Protein AF-A0A7X1JCV7-F1 (afdb_monomer_lite)

Structure (mmCIF, N/CA/C/O backbone):
data_AF-A0A7X1JCV7-F1
#
_entry.id   AF-A0A7X1JCV7-F1
#
loop_
_atom_site.group_PDB
_atom_site.id
_atom_site.type_symbol
_atom_site.label_atom_id
_atom_site.label_alt_id
_atom_site.label_comp_id
_atom_site.label_asym_id
_atom_site.label_entity_id
_atom_site.label_seq_id
_atom_site.pdbx_PDB_ins_code
_atom_site.Cartn_x
_atom_site.Cartn_y
_atom_site.Cartn_z
_atom_site.occupancy
_atom_site.B_iso_or_equiv
_atom_site.auth_seq_id
_atom_site.auth_comp_id
_atom_site.auth_asym_id
_atom_site.auth_atom_id
_atom_s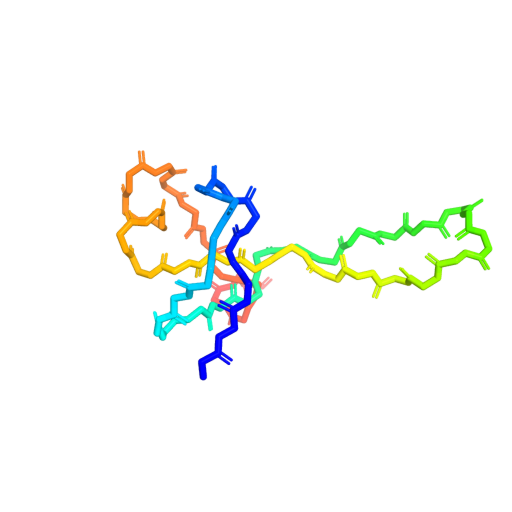ite.pdbx_PDB_model_num
ATOM 1 N N . PHE A 1 1 ? 8.895 -9.849 0.664 1.00 87.69 1 PHE A N 1
ATOM 2 C CA . PHE A 1 1 ? 8.978 -8.625 1.494 1.00 87.69 1 PHE A CA 1
ATOM 3 C C . PHE A 1 1 ? 9.070 -7.447 0.535 1.00 87.69 1 PHE A C 1
ATOM 5 O O . PHE A 1 1 ? 9.620 -7.657 -0.536 1.00 87.69 1 PHE A O 1
ATOM 12 N N . GLY A 1 2 ? 8.500 -6.278 0.833 1.00 92.88 2 GLY A N 1
ATOM 13 C CA . GLY A 1 2 ? 8.531 -5.146 -0.104 1.00 92.88 2 GLY A CA 1
ATOM 14 C C . GLY A 1 2 ? 8.004 -3.841 0.488 1.00 92.88 2 GLY A C 1
ATOM 15 O O . GLY A 1 2 ? 7.499 -3.831 1.610 1.00 92.88 2 GLY A O 1
ATOM 16 N N . TRP A 1 3 ? 8.151 -2.748 -0.260 1.00 93.75 3 TRP A N 1
ATOM 17 C CA . TRP A 1 3 ? 7.735 -1.407 0.150 1.00 93.75 3 TRP A CA 1
ATOM 18 C C . TRP A 1 3 ? 6.210 -1.260 0.138 1.00 93.75 3 TRP A C 1
ATOM 20 O O . TRP A 1 3 ? 5.546 -1.689 -0.803 1.00 93.75 3 TRP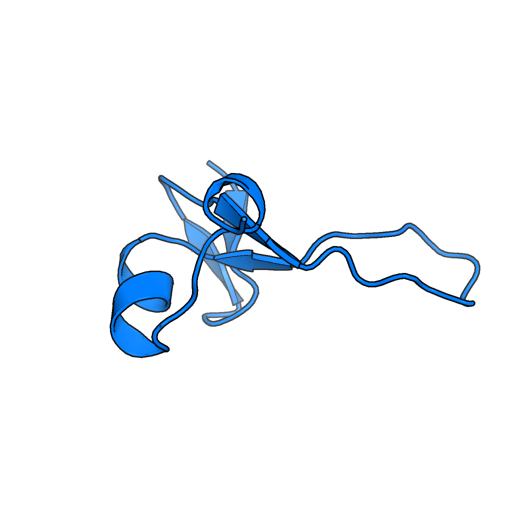 A O 1
ATOM 30 N N . CYS A 1 4 ? 5.646 -0.652 1.180 1.00 95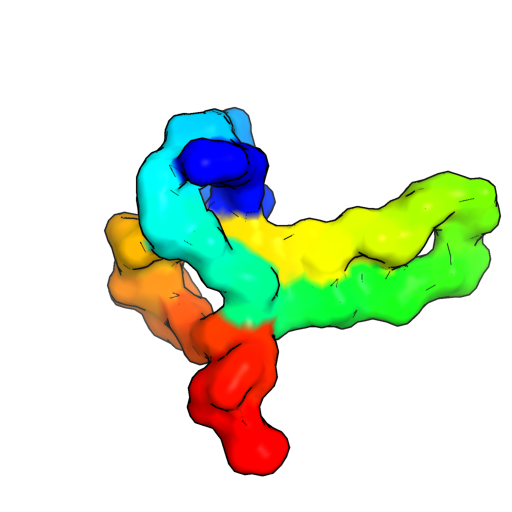.56 4 CYS A N 1
ATOM 31 C CA . CYS A 1 4 ? 4.237 -0.271 1.229 1.00 95.56 4 CYS A CA 1
ATOM 32 C C . CYS A 1 4 ? 4.122 1.251 1.110 1.00 95.56 4 CYS A C 1
ATOM 34 O O . CYS A 1 4 ? 4.645 1.981 1.951 1.00 95.56 4 CYS A O 1
ATOM 36 N N . ALA A 1 5 ? 3.400 1.718 0.092 1.00 94.50 5 ALA A N 1
ATOM 37 C CA . ALA A 1 5 ? 3.267 3.138 -0.221 1.00 94.50 5 ALA A CA 1
ATOM 38 C C . ALA A 1 5 ? 2.402 3.920 0.787 1.00 94.50 5 ALA A C 1
ATOM 40 O O . ALA A 1 5 ? 2.522 5.137 0.861 1.00 94.50 5 ALA A O 1
ATOM 41 N N . TRP A 1 6 ? 1.559 3.241 1.573 1.00 93.94 6 TRP A N 1
ATOM 42 C CA . TRP A 1 6 ? 0.635 3.890 2.514 1.00 93.94 6 TRP A CA 1
ATOM 43 C C . TRP A 1 6 ? 1.287 4.244 3.849 1.00 93.94 6 TRP A C 1
ATOM 45 O O . TRP A 1 6 ? 1.130 5.360 4.327 1.00 93.94 6 TRP A O 1
ATOM 55 N N . HIS A 1 7 ? 2.054 3.323 4.439 1.00 95.44 7 HIS A N 1
ATOM 56 C CA . HIS A 1 7 ? 2.773 3.576 5.700 1.00 95.44 7 HIS A CA 1
ATOM 57 C C . HIS A 1 7 ? 4.263 3.898 5.505 1.00 95.44 7 HIS A C 1
ATOM 59 O O . HIS A 1 7 ? 4.995 4.017 6.479 1.00 95.44 7 HIS A O 1
ATOM 65 N N . GLN A 1 8 ? 4.710 3.977 4.244 1.00 95.25 8 GLN A N 1
ATOM 66 C CA . GLN A 1 8 ? 6.067 4.351 3.827 1.00 95.25 8 GLN A CA 1
ATOM 67 C C . GLN A 1 8 ? 7.184 3.559 4.530 1.00 95.25 8 GLN A C 1
ATOM 69 O O . GLN A 1 8 ? 8.156 4.114 5.035 1.00 95.25 8 GLN A O 1
ATOM 74 N N . ASN A 1 9 ? 7.029 2.235 4.581 1.00 95.00 9 ASN A N 1
ATOM 75 C CA . ASN A 1 9 ? 8.002 1.323 5.177 1.00 95.00 9 ASN A CA 1
ATOM 76 C C . ASN A 1 9 ? 7.892 -0.077 4.553 1.00 95.00 9 ASN A C 1
ATOM 78 O O . ASN A 1 9 ? 6.861 -0.451 3.975 1.00 95.00 9 ASN A O 1
ATOM 82 N N . TYR A 1 10 ? 8.939 -0.884 4.702 1.00 94.38 10 TYR A N 1
ATOM 83 C CA . TYR A 1 10 ? 8.937 -2.267 4.253 1.00 94.38 10 TYR A CA 1
ATOM 84 C C . TYR A 1 10 ? 8.020 -3.156 5.098 1.00 94.38 10 TYR A C 1
ATOM 86 O O . TYR A 1 10 ? 7.952 -3.058 6.321 1.00 94.38 10 TYR A O 1
ATOM 94 N N . ALA A 1 11 ? 7.317 -4.067 4.427 1.00 96.38 11 ALA A N 1
ATOM 95 C CA . ALA A 1 11 ? 6.376 -4.982 5.048 1.00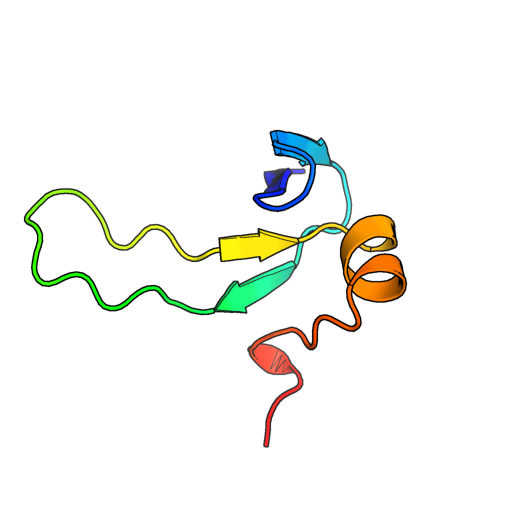 96.38 11 ALA A CA 1
ATOM 96 C C . ALA A 1 11 ? 6.311 -6.342 4.334 1.00 96.38 11 ALA A C 1
ATOM 98 O O . ALA A 1 11 ? 6.732 -6.531 3.186 1.00 96.38 11 ALA A O 1
ATOM 99 N N . ARG A 1 12 ? 5.749 -7.333 5.033 1.00 96.06 12 ARG A N 1
ATOM 100 C CA . ARG A 1 12 ? 5.386 -8.636 4.455 1.00 96.06 12 ARG A CA 1
ATOM 101 C C . ARG A 1 12 ? 3.980 -8.578 3.849 1.00 96.06 12 ARG A C 1
ATOM 103 O O . ARG A 1 12 ? 3.145 -7.778 4.263 1.00 96.06 12 ARG A O 1
ATOM 110 N N . GLY A 1 13 ? 3.724 -9.442 2.865 1.00 94.56 13 GLY A N 1
ATOM 111 C CA . GLY A 1 13 ? 2.401 -9.567 2.241 1.00 94.56 13 GLY A CA 1
ATOM 112 C C . GLY A 1 13 ? 1.929 -8.312 1.501 1.00 94.56 13 GLY A C 1
ATOM 113 O O . GLY A 1 13 ? 0.727 -8.033 1.488 1.00 94.56 13 GLY A O 1
ATOM 114 N N . VAL A 1 14 ? 2.866 -7.542 0.937 1.00 95.62 14 VAL A N 1
ATOM 115 C CA . VAL A 1 14 ? 2.540 -6.418 0.055 1.00 95.62 14 VAL A CA 1
ATOM 116 C C . VAL A 1 14 ? 1.943 -6.927 -1.260 1.00 95.62 14 VAL A C 1
ATOM 118 O O . VAL A 1 14 ? 2.399 -7.932 -1.803 1.00 95.62 14 VAL A O 1
ATOM 121 N N . ARG A 1 15 ? 0.896 -6.259 -1.746 1.00 96.06 15 ARG A N 1
ATOM 122 C CA . ARG A 1 15 ? 0.198 -6.547 -3.010 1.00 96.06 15 ARG A CA 1
ATOM 123 C C . ARG A 1 15 ? 0.107 -5.262 -3.833 1.00 96.06 15 ARG A C 1
ATOM 125 O O . ARG A 1 15 ? -0.012 -4.189 -3.244 1.00 96.06 15 ARG A O 1
ATOM 132 N N . LEU A 1 16 ? 0.166 -5.370 -5.160 1.00 94.88 16 LEU A N 1
ATOM 133 C CA . LEU A 1 16 ? 0.003 -4.234 -6.073 1.00 94.88 16 LEU A CA 1
ATOM 134 C C . LEU A 1 16 ? -1.431 -3.705 -5.969 1.00 94.88 16 LEU A C 1
ATOM 136 O O . LEU A 1 16 ? -2.367 -4.490 -6.063 1.00 94.88 16 LEU A O 1
ATOM 140 N N . ILE A 1 17 ? -1.597 -2.402 -5.764 1.00 95.00 17 ILE A N 1
ATOM 141 C CA . ILE A 1 17 ? -2.895 -1.720 -5.669 1.00 95.00 17 ILE A CA 1
ATOM 142 C C . ILE A 1 17 ? -3.196 -0.963 -6.955 1.00 95.00 17 ILE A C 1
ATOM 144 O O . ILE A 1 17 ? -4.314 -1.005 -7.450 1.00 95.00 17 ILE A O 1
ATOM 148 N N . SER A 1 18 ? -2.215 -0.277 -7.524 1.00 90.38 18 SER A N 1
ATOM 149 C CA . SER A 1 18 ? -2.389 0.423 -8.792 1.00 90.38 18 SER A CA 1
ATOM 150 C C . SER A 1 18 ? -1.060 0.512 -9.511 1.00 90.38 18 SER A C 1
ATOM 152 O O . SER A 1 18 ? -0.032 0.765 -8.882 1.00 90.38 18 SER A O 1
ATOM 154 N N . VAL A 1 19 ? -1.085 0.355 -10.826 1.00 87.31 19 VAL A N 1
ATOM 155 C CA . VAL A 1 19 ? -0.022 0.893 -11.670 1.00 87.31 19 VAL A CA 1
ATOM 156 C C . VAL A 1 19 ? -0.252 2.397 -11.780 1.00 87.31 19 VAL A C 1
ATOM 158 O O . VAL A 1 19 ? -1.392 2.844 -11.902 1.00 87.31 19 VAL A O 1
ATOM 161 N N . GLN A 1 20 ? 0.800 3.183 -11.599 1.00 73.25 20 GLN A N 1
ATOM 162 C CA . GLN A 1 20 ? 0.754 4.608 -11.887 1.00 73.25 20 GLN A CA 1
ATOM 163 C C . GLN A 1 20 ? 1.319 4.748 -13.289 1.00 73.25 20 GLN A C 1
ATOM 165 O O . GLN A 1 20 ? 2.521 4.606 -13.443 1.00 73.25 20 GLN A O 1
ATOM 170 N N . ASP A 1 21 ? 0.435 4.931 -14.268 1.00 55.00 21 ASP A N 1
ATOM 171 C CA . ASP A 1 21 ? 0.794 5.194 -15.662 1.00 55.00 21 ASP A CA 1
ATOM 172 C C . ASP A 1 21 ? 1.472 6.574 -15.697 1.00 55.00 21 ASP A C 1
ATOM 174 O O . ASP A 1 21 ? 0.818 7.600 -15.477 1.00 55.00 21 ASP A O 1
ATOM 178 N N . GLN A 1 22 ? 2.804 6.612 -15.788 1.00 56.34 22 GLN A N 1
ATOM 179 C CA . GLN A 1 22 ? 3.561 7.862 -15.731 1.00 56.34 22 GLN A CA 1
ATOM 180 C C . GLN A 1 22 ? 3.929 8.367 -17.128 1.00 56.34 22 GLN A C 1
ATOM 182 O O . GLN A 1 22 ? 4.781 7.809 -17.812 1.00 56.34 22 GLN A O 1
ATOM 187 N N . GLY A 1 23 ? 3.449 9.566 -17.461 1.00 51.75 23 GLY A N 1
ATOM 188 C CA . GLY A 1 23 ? 4.078 10.455 -18.446 1.00 51.75 23 GLY A CA 1
ATOM 189 C C . GLY A 1 23 ? 5.420 11.056 -17.988 1.00 51.75 23 GLY A C 1
ATOM 190 O O . GLY A 1 23 ? 5.787 12.136 -18.442 1.00 51.75 23 GLY A O 1
ATOM 191 N N . SER A 1 24 ? 6.157 10.411 -17.081 1.00 47.44 24 SER A N 1
ATOM 192 C CA . SER A 1 24 ? 7.436 10.905 -16.557 1.00 47.44 24 SER A CA 1
ATOM 193 C C . SER A 1 24 ? 8.496 9.809 -16.583 1.00 47.44 24 SER A C 1
ATOM 195 O O . SER A 1 24 ? 8.319 8.718 -16.053 1.00 47.44 24 SER A O 1
ATOM 197 N N . ALA A 1 25 ? 9.618 10.145 -17.222 1.00 51.31 25 ALA A N 1
ATOM 198 C CA . ALA A 1 25 ? 10.677 9.276 -17.737 1.00 51.31 25 ALA A CA 1
ATOM 199 C C . ALA A 1 25 ? 11.502 8.466 -16.708 1.00 51.31 25 ALA A C 1
ATOM 201 O O . ALA A 1 25 ? 12.594 8.004 -17.030 1.00 51.31 25 ALA A O 1
ATOM 202 N N . PHE A 1 26 ? 11.010 8.261 -15.485 1.00 45.31 26 PHE A N 1
ATOM 203 C CA . PHE A 1 26 ? 11.692 7.483 -14.452 1.00 45.31 26 PHE A CA 1
ATOM 204 C C . PHE A 1 26 ? 10.731 6.471 -13.817 1.00 45.31 26 PHE A C 1
ATOM 206 O O . PHE A 1 26 ? 10.159 6.716 -12.761 1.00 45.31 26 PHE A O 1
ATOM 213 N N . GLY A 1 27 ? 10.592 5.326 -14.494 1.00 47.28 27 GLY A N 1
ATOM 214 C CA . GLY A 1 27 ? 10.132 4.045 -13.948 1.00 47.28 27 GLY A CA 1
ATOM 215 C C . GLY A 1 27 ? 8.707 4.019 -13.400 1.00 47.28 27 GLY A C 1
ATOM 216 O O . GLY A 1 27 ? 8.460 4.452 -12.274 1.00 47.28 27 GLY A O 1
ATOM 217 N N . ASP A 1 28 ? 7.788 3.396 -14.140 1.00 54.00 28 ASP A N 1
ATOM 218 C CA . ASP A 1 28 ? 6.473 2.984 -13.637 1.00 54.00 28 ASP A CA 1
ATOM 219 C C . ASP A 1 28 ? 6.632 2.135 -12.369 1.00 54.00 28 ASP A C 1
ATOM 221 O O . ASP A 1 28 ? 6.848 0.921 -12.413 1.00 54.00 28 ASP A O 1
ATOM 225 N N . THR A 1 29 ? 6.554 2.769 -11.201 1.00 71.75 29 THR A N 1
ATOM 226 C CA . THR A 1 29 ? 6.656 2.063 -9.928 1.00 71.75 29 THR A CA 1
ATOM 227 C C . THR A 1 29 ? 5.243 1.901 -9.396 1.00 71.75 29 THR A C 1
ATOM 229 O O . THR A 1 29 ? 4.654 2.829 -8.844 1.00 71.75 29 THR A O 1
ATOM 232 N N . GLY A 1 30 ? 4.657 0.721 -9.611 1.00 85.62 30 GLY A N 1
ATOM 233 C CA . GLY A 1 30 ? 3.335 0.399 -9.080 1.00 85.62 30 GLY A CA 1
ATOM 234 C C . GLY A 1 30 ? 3.246 0.670 -7.572 1.00 85.62 30 GLY A C 1
ATOM 235 O O . GLY A 1 30 ? 4.208 0.483 -6.826 1.00 85.62 30 GLY A O 1
ATOM 236 N N . ARG A 1 31 ? 2.080 1.109 -7.093 1.00 92.00 31 ARG A N 1
ATOM 237 C CA . ARG A 1 31 ? 1.822 1.326 -5.665 1.00 92.00 31 ARG A CA 1
ATOM 238 C C . ARG A 1 31 ? 1.445 0.014 -5.002 1.00 92.00 31 ARG A C 1
ATOM 240 O O . ARG A 1 31 ? 0.409 -0.561 -5.321 1.00 92.00 31 ARG A O 1
ATOM 247 N N . PHE A 1 32 ? 2.248 -0.435 -4.044 1.00 94.88 32 PHE A N 1
ATOM 248 C CA . PHE A 1 32 ? 1.991 -1.654 -3.276 1.00 94.88 32 PHE A CA 1
ATOM 249 C C . PHE A 1 32 ? 1.513 -1.333 -1.855 1.00 94.88 32 PHE A C 1
ATOM 251 O O . PHE A 1 32 ? 1.944 -0.346 -1.258 1.00 94.88 32 PHE A O 1
ATOM 258 N N . ALA A 1 33 ? 0.658 -2.188 -1.288 1.00 96.81 33 ALA A N 1
ATOM 259 C CA . ALA A 1 33 ? 0.183 -2.075 0.093 1.00 96.81 33 ALA A CA 1
ATOM 260 C C . ALA A 1 33 ? 0.256 -3.406 0.850 1.00 96.81 33 ALA A C 1
ATOM 2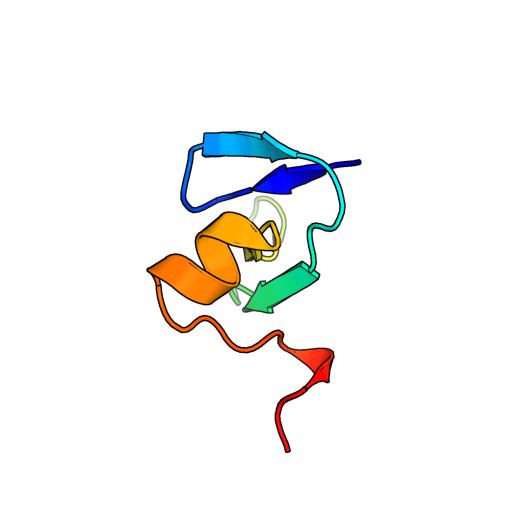62 O O . ALA A 1 33 ? -0.100 -4.465 0.324 1.00 96.81 33 ALA A O 1
ATOM 263 N N . CYS A 1 34 ? 0.693 -3.357 2.110 1.00 97.81 34 CYS A N 1
ATOM 264 C CA . CYS A 1 34 ? 0.689 -4.501 3.026 1.00 97.81 34 CYS A CA 1
ATOM 265 C C . CYS A 1 34 ? -0.733 -4.837 3.502 1.00 97.81 34 CYS A C 1
ATOM 267 O O . CYS A 1 34 ? -1.651 -4.034 3.361 1.00 97.81 34 CYS A O 1
ATOM 269 N N . ARG A 1 35 ? -0.937 -6.030 4.080 1.00 96.94 35 ARG A N 1
ATOM 270 C CA . ARG A 1 35 ? -2.267 -6.460 4.555 1.00 96.94 35 ARG A CA 1
ATOM 271 C C . ARG A 1 35 ? -2.911 -5.478 5.560 1.00 96.94 35 ARG A C 1
ATOM 273 O O . ARG A 1 35 ? -4.060 -5.128 5.316 1.00 96.94 35 ARG A O 1
ATOM 280 N N . PRO A 1 36 ? -2.223 -4.989 6.614 1.00 97.44 36 PRO A N 1
ATOM 281 C CA . PRO A 1 36 ? -2.802 -3.995 7.523 1.00 97.44 36 PRO A CA 1
ATOM 282 C C . PRO A 1 36 ? -3.275 -2.723 6.812 1.00 97.44 36 PRO A C 1
ATOM 284 O O . PRO A 1 36 ? -4.415 -2.320 6.999 1.00 97.44 36 PRO A O 1
ATOM 287 N N . CYS A 1 37 ? -2.453 -2.139 5.931 1.00 97.56 37 CYS A N 1
ATOM 288 C CA . CYS A 1 37 ? -2.848 -0.947 5.176 1.00 97.56 37 CYS A CA 1
ATOM 289 C C . CYS A 1 37 ? -4.004 -1.225 4.211 1.00 97.56 37 CYS A C 1
ATOM 291 O O . CYS A 1 37 ? -4.869 -0.376 4.052 1.00 97.56 37 CYS A O 1
ATOM 293 N N . ARG A 1 38 ? -4.061 -2.411 3.594 1.00 97.06 38 ARG A N 1
ATOM 294 C CA . ARG A 1 38 ? -5.203 -2.774 2.743 1.00 97.06 38 ARG A CA 1
ATOM 295 C C . ARG A 1 38 ? -6.517 -2.791 3.514 1.00 97.06 38 ARG A C 1
ATOM 297 O O . ARG A 1 38 ? -7.506 -2.316 2.984 1.00 97.06 38 ARG A O 1
ATOM 304 N N . HIS A 1 39 ? -6.513 -3.286 4.749 1.00 97.12 39 HIS A N 1
ATOM 305 C CA . HIS A 1 39 ? -7.702 -3.263 5.601 1.00 97.12 39 HIS A CA 1
ATOM 306 C C . HIS A 1 39 ? -8.010 -1.869 6.161 1.00 97.12 39 HIS A C 1
ATOM 308 O O . HIS A 1 39 ? -9.170 -1.508 6.253 1.00 97.12 39 HIS A O 1
ATOM 314 N N . ALA A 1 40 ? -6.994 -1.086 6.532 1.00 97.88 40 ALA A N 1
ATOM 315 C CA . ALA A 1 40 ? -7.194 0.239 7.126 1.00 97.88 40 ALA A CA 1
ATOM 316 C C . ALA A 1 40 ? -7.661 1.306 6.121 1.00 97.88 40 ALA A C 1
ATOM 318 O O . ALA A 1 40 ? -8.295 2.276 6.518 1.00 97.88 40 ALA A O 1
ATOM 319 N N . TYR A 1 41 ? -7.310 1.145 4.842 1.00 95.81 41 TYR A N 1
ATOM 320 C CA . TYR A 1 41 ? -7.625 2.095 3.771 1.00 95.81 41 TYR A CA 1
ATOM 321 C C . TYR A 1 41 ? -8.536 1.490 2.687 1.00 95.81 41 TYR A C 1
ATOM 323 O O . TYR A 1 41 ? -8.575 2.019 1.579 1.00 95.81 41 TYR A O 1
ATOM 331 N N . ASP A 1 42 ? -9.193 0.358 2.973 1.00 96.56 42 ASP A N 1
ATOM 332 C CA . ASP A 1 42 ? -10.096 -0.360 2.055 1.00 96.56 42 ASP A CA 1
ATOM 333 C C . ASP A 1 42 ? -9.522 -0.561 0.637 1.00 96.56 42 ASP A C 1
ATOM 335 O O . ASP A 1 42 ? -10.180 -0.385 -0.390 1.00 96.56 42 ASP A O 1
ATOM 339 N N . LEU A 1 43 ? -8.240 -0.925 0.565 1.00 95.50 43 LEU A N 1
ATOM 340 C CA . LEU A 1 43 ? -7.517 -1.040 -0.699 1.00 95.50 43 LEU A CA 1
ATOM 341 C C . LEU A 1 43 ? -7.709 -2.425 -1.305 1.00 95.50 43 LEU A C 1
ATOM 343 O O . LEU A 1 43 ? -7.252 -3.434 -0.755 1.00 95.50 43 LEU A O 1
ATOM 347 N N . VAL A 1 44 ? -8.272 -2.454 -2.508 1.00 96.06 44 VAL A N 1
ATOM 348 C CA . VAL A 1 44 ? -8.407 -3.671 -3.311 1.00 96.06 44 VAL A CA 1
ATOM 349 C C . VAL A 1 44 ? -7.152 -3.865 -4.172 1.00 96.06 44 VAL A C 1
ATOM 351 O O . VAL A 1 44 ? -6.833 -2.974 -4.978 1.00 96.06 44 VAL A O 1
ATOM 354 N N . PRO A 1 45 ? -6.422 -4.991 -4.020 1.00 95.88 45 PRO A N 1
ATOM 355 C CA . PRO A 1 45 ? -5.325 -5.348 -4.911 1.00 95.88 45 PRO A CA 1
ATOM 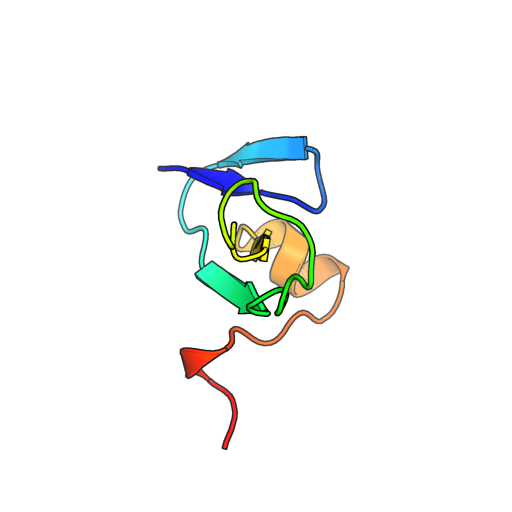356 C C . PRO A 1 45 ? -5.747 -5.348 -6.374 1.00 95.88 45 PRO A C 1
ATOM 358 O O . PRO A 1 45 ? -6.846 -5.768 -6.709 1.00 95.88 45 PRO A O 1
ATOM 361 N N . LEU A 1 46 ? -4.846 -4.923 -7.255 1.00 93.56 46 LEU A N 1
ATOM 362 C CA . LEU A 1 46 ? -5.098 -4.852 -8.691 1.00 93.56 46 LEU A CA 1
ATOM 363 C C . LEU A 1 46 ? -5.506 -6.215 -9.273 1.00 93.56 46 LEU A C 1
ATOM 365 O O . LEU A 1 46 ? -6.374 -6.264 -10.129 1.00 93.56 46 LEU A O 1
ATOM 369 N N . ALA A 1 47 ? -4.925 -7.308 -8.766 1.00 92.88 47 ALA A N 1
ATOM 370 C CA . ALA A 1 47 ? -5.252 -8.676 -9.177 1.00 92.88 47 ALA A CA 1
ATOM 371 C C . ALA A 1 47 ? -6.649 -9.157 -8.735 1.00 92.88 47 ALA A C 1
ATOM 373 O O . ALA A 1 47 ? -7.114 -10.171 -9.241 1.00 92.88 47 ALA A O 1
ATOM 374 N N . ASP A 1 48 ? -7.289 -8.452 -7.796 1.00 94.00 48 ASP A N 1
ATOM 375 C CA . ASP A 1 48 ? -8.608 -8.798 -7.255 1.00 94.00 48 ASP A CA 1
ATOM 376 C C . ASP A 1 48 ? -9.721 -7.914 -7.863 1.00 94.00 48 ASP A C 1
ATOM 378 O O . ASP A 1 48 ? -10.868 -7.962 -7.417 1.00 94.00 48 ASP A O 1
ATOM 382 N N . ARG A 1 49 ? -9.392 -7.063 -8.846 1.00 87.75 49 ARG A N 1
ATOM 383 C CA . ARG A 1 49 ? -10.365 -6.237 -9.577 1.00 87.75 49 ARG A CA 1
ATOM 384 C C . ARG A 1 49 ? -10.926 -7.015 -10.778 1.00 87.75 49 ARG A C 1
ATOM 386 O O . ARG A 1 49 ? -10.179 -7.817 -11.339 1.00 87.75 49 ARG A O 1
ATOM 393 N N . PRO A 1 50 ? -12.207 -6.805 -11.140 1.00 83.50 50 PRO A N 1
ATOM 394 C CA . PRO A 1 50 ? -12.830 -7.448 -12.297 1.00 83.50 50 PRO A CA 1
ATOM 395 C C . PRO A 1 50 ? -12.223 -6.995 -13.628 1.00 83.50 50 PRO A C 1
ATOM 397 O O . PRO A 1 50 ? -11.713 -5.850 -13.691 1.00 83.50 50 PRO A O 1
#

Sequence (50 aa):
FGWCAWHQNYARGVRLISVQDQGSAFGDTGRFACRPCRHAYDLVPLADRP

Foldseek 3Di:
DDAAPPVGDDDPQKAFQAFDPDPDDPDRDTHIHHPVCCVVVVGDGPVRDD

Secondary structure (DSSP, 8-state):
-EEETTTTEEESS-EEEE----SSSS----EEE-HHHHHHTTPPPGGG--

Organism: NCBI:txid2759956

Radius of gyration: 11.11 Å; chains: 1; bounding box: 24×20×26 Å

pLDDT: mean 86.41, std 16.36, range [45.31, 97.88]